Protein AF-A0A954HZG0-F1 (afdb_monomer_lite)

Radius of gyration: 24.06 Å; chains: 1; bounding box: 52×48×50 Å

Structure (mmCIF, N/CA/C/O backbone):
data_AF-A0A954HZG0-F1
#
_entry.id   AF-A0A954HZG0-F1
#
loop_
_atom_site.group_PDB
_atom_site.id
_atom_site.type_symbol
_atom_site.label_atom_id
_atom_site.label_alt_id
_atom_site.label_comp_id
_atom_site.label_asym_id
_atom_site.label_entity_id
_atom_site.label_seq_id
_atom_site.pdbx_PDB_ins_code
_atom_site.Cartn_x
_atom_site.Cartn_y
_atom_site.Cartn_z
_atom_site.occupancy
_atom_site.B_iso_or_equiv
_atom_site.auth_seq_id
_atom_site.auth_comp_id
_atom_site.auth_asym_id
_atom_site.auth_atom_id
_atom_site.pdbx_PDB_model_num
ATOM 1 N N . MET A 1 1 ? -15.568 9.222 9.300 1.00 88.38 1 MET A N 1
ATOM 2 C CA . MET A 1 1 ? -16.240 7.918 9.462 1.00 88.38 1 MET A CA 1
ATOM 3 C C . MET A 1 1 ? -16.061 7.178 8.151 1.00 88.38 1 MET A C 1
ATOM 5 O O . MET A 1 1 ? -16.283 7.796 7.119 1.00 88.38 1 MET A O 1
ATOM 9 N N . PHE A 1 2 ? -15.609 5.929 8.174 1.00 92.94 2 PHE A N 1
ATOM 10 C CA . PHE A 1 2 ? -15.405 5.120 6.965 1.00 92.94 2 PHE A CA 1
ATOM 11 C C . PHE A 1 2 ? -15.769 3.662 7.252 1.00 92.94 2 PHE A C 1
ATOM 13 O O . PHE A 1 2 ? -15.883 3.276 8.415 1.00 92.94 2 PHE A O 1
ATOM 20 N N . ARG A 1 3 ? -15.989 2.855 6.212 1.00 94.44 3 ARG A N 1
ATOM 21 C CA . ARG A 1 3 ? -16.181 1.406 6.361 1.00 94.44 3 ARG A CA 1
ATOM 22 C C . ARG A 1 3 ? -14.846 0.713 6.145 1.00 94.44 3 ARG A C 1
ATOM 24 O O . ARG A 1 3 ? -14.173 0.992 5.164 1.00 94.44 3 ARG A O 1
ATOM 31 N N . CYS A 1 4 ? -14.462 -0.155 7.072 1.00 94.56 4 CYS A N 1
ATOM 32 C CA . CYS A 1 4 ? -13.283 -0.994 6.898 1.00 94.56 4 CYS A CA 1
ATOM 33 C C . CYS A 1 4 ? -13.574 -2.050 5.827 1.00 94.56 4 CYS A C 1
ATOM 35 O O . CYS A 1 4 ? -14.463 -2.872 6.033 1.00 94.56 4 CYS A O 1
ATOM 37 N N . ASP A 1 5 ? -12.802 -2.088 4.745 1.00 93.88 5 ASP A N 1
ATOM 38 C CA . ASP A 1 5 ? -13.005 -3.042 3.644 1.00 93.88 5 ASP A CA 1
ATOM 39 C C . ASP A 1 5 ? -12.703 -4.501 4.039 1.00 93.88 5 ASP A C 1
ATOM 41 O O . ASP A 1 5 ? -13.154 -5.434 3.380 1.00 93.88 5 ASP A O 1
ATOM 45 N N . ARG A 1 6 ? -11.948 -4.721 5.129 1.00 93.12 6 ARG A N 1
ATOM 46 C CA . ARG A 1 6 ? -11.579 -6.068 5.605 1.00 93.12 6 ARG A CA 1
ATOM 47 C C . ARG A 1 6 ? -12.622 -6.680 6.541 1.00 93.12 6 ARG A C 1
ATOM 49 O O . ARG A 1 6 ? -12.951 -7.851 6.406 1.00 93.12 6 ARG A O 1
ATOM 56 N N . CYS A 1 7 ? -13.135 -5.910 7.503 1.00 93.44 7 CYS A N 1
ATOM 57 C CA . CYS A 1 7 ? -14.090 -6.407 8.507 1.00 93.44 7 CYS A CA 1
ATOM 58 C C . CYS A 1 7 ? -15.500 -5.811 8.389 1.00 93.44 7 CYS A C 1
ATOM 60 O O . CYS A 1 7 ? -16.349 -6.099 9.227 1.00 93.44 7 CYS A O 1
ATOM 62 N N . ASN A 1 8 ? -15.753 -4.967 7.383 1.00 94.38 8 ASN A N 1
ATOM 63 C CA . ASN A 1 8 ? -17.037 -4.317 7.085 1.00 94.38 8 ASN A CA 1
ATOM 64 C C . ASN A 1 8 ? -17.651 -3.481 8.224 1.00 94.38 8 ASN A C 1
ATOM 66 O O . ASN A 1 8 ? -18.801 -3.048 8.138 1.00 94.38 8 ASN A O 1
ATOM 70 N N . SER A 1 9 ? -16.891 -3.203 9.285 1.00 93.56 9 SER A N 1
ATOM 71 C CA . SER A 1 9 ? -17.348 -2.366 10.395 1.00 93.56 9 SER A CA 1
ATOM 72 C C . SER A 1 9 ? -17.264 -0.879 10.048 1.00 93.56 9 SER A C 1
ATOM 74 O O . SER A 1 9 ? -16.370 -0.434 9.320 1.00 93.56 9 SER A O 1
ATOM 76 N N . VAL A 1 10 ? -18.206 -0.096 10.580 1.00 94.69 10 VAL A N 1
ATOM 77 C CA . VAL A 1 10 ? -18.200 1.364 10.448 1.00 94.69 10 VAL A CA 1
ATOM 78 C C . VAL A 1 10 ? -17.289 1.950 11.522 1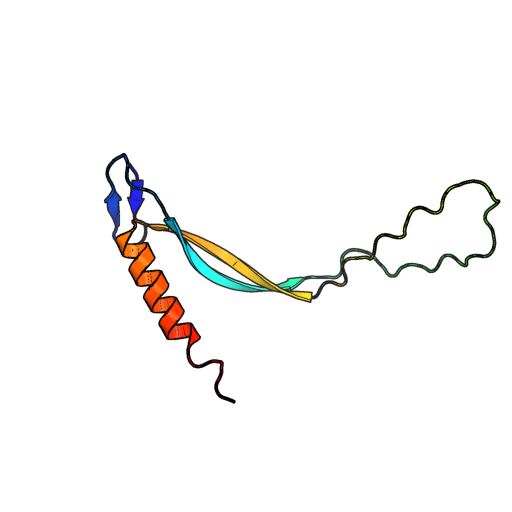.00 94.69 10 VAL A C 1
ATOM 80 O O . VAL A 1 10 ? -17.548 1.822 12.717 1.00 94.69 10 VAL A O 1
ATOM 83 N N . VAL A 1 11 ? -16.216 2.605 11.093 1.00 93.94 11 VAL A N 1
ATOM 84 C CA . VAL A 1 11 ? -15.219 3.222 11.964 1.00 93.94 11 VAL A CA 1
ATOM 85 C C . VAL A 1 11 ? -15.645 4.660 12.293 1.00 93.94 11 VAL A C 1
ATOM 87 O O . VAL A 1 11 ? -15.922 5.433 11.365 1.00 93.94 11 VAL A O 1
ATOM 90 N N . PRO A 1 12 ? -15.696 5.054 13.583 1.00 94.00 12 PRO A N 1
ATOM 91 C CA . PRO A 1 12 ? -16.139 6.384 13.994 1.00 94.00 12 PRO A CA 1
ATOM 92 C C . PRO A 1 12 ? -15.184 7.495 13.526 1.00 94.00 12 PRO A C 1
ATOM 94 O O . PRO A 1 12 ? -14.072 7.252 13.056 1.00 94.00 12 PRO A O 1
ATOM 97 N N . ALA A 1 13 ? -15.633 8.748 13.624 1.00 91.12 13 ALA A N 1
ATOM 98 C CA . ALA A 1 13 ? -14.777 9.902 13.356 1.00 91.12 13 ALA A CA 1
ATOM 99 C C . ALA A 1 13 ? -13.610 9.978 14.362 1.00 91.12 13 ALA A C 1
ATOM 101 O O . ALA A 1 13 ? -13.744 9.557 15.507 1.00 91.12 13 ALA A O 1
ATOM 102 N N . GLY A 1 14 ? -12.461 10.502 13.925 1.00 91.00 14 GLY A N 1
ATOM 103 C CA . GLY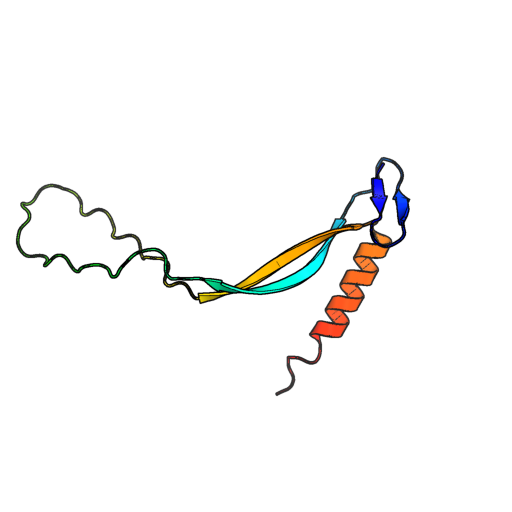 A 1 14 ? -11.257 10.638 14.760 1.00 91.00 14 GLY A CA 1
ATOM 104 C C . GLY A 1 14 ? -10.322 9.423 14.764 1.00 91.00 14 GLY A C 1
ATOM 105 O O . GLY A 1 14 ? -9.194 9.528 15.237 1.00 91.00 14 GLY A O 1
ATOM 106 N N . VAL A 1 15 ? -10.733 8.291 14.187 1.00 90.25 15 VAL A N 1
ATOM 107 C CA . VAL A 1 15 ? -9.859 7.125 13.996 1.00 90.25 15 VAL A CA 1
ATOM 108 C C . VAL A 1 15 ? -9.156 7.217 12.643 1.00 90.25 15 VAL A C 1
ATOM 110 O O . VAL A 1 15 ? -9.785 7.522 11.629 1.00 90.25 15 VAL A O 1
ATOM 113 N N . ARG A 1 16 ? -7.847 6.940 12.625 1.00 91.19 16 ARG A N 1
ATOM 114 C CA . ARG A 1 16 ? -7.034 6.954 11.403 1.00 91.19 16 ARG A CA 1
ATOM 115 C C . ARG A 1 16 ? -7.341 5.743 10.521 1.00 91.19 16 ARG A C 1
ATOM 117 O O . ARG A 1 16 ? -7.402 4.613 11.001 1.00 91.19 16 ARG A O 1
ATOM 124 N N . GLU A 1 17 ? -7.480 5.999 9.230 1.00 92.62 17 GLU A N 1
ATOM 125 C CA . GLU A 1 17 ? -7.518 4.983 8.181 1.00 92.62 17 GLU A CA 1
ATOM 126 C C . GLU A 1 17 ? -6.088 4.559 7.825 1.00 92.62 17 GLU A C 1
ATOM 128 O O . GLU A 1 17 ? -5.184 5.395 7.767 1.00 92.62 17 GLU A O 1
ATOM 133 N N . THR A 1 18 ? -5.868 3.264 7.600 1.00 93.81 18 THR A N 1
ATOM 134 C CA . THR A 1 18 ? -4.603 2.744 7.061 1.00 93.81 18 THR A CA 1
ATOM 135 C C . THR A 1 18 ? -4.885 2.006 5.763 1.00 93.81 18 THR A C 1
ATOM 137 O O . THR A 1 18 ? -5.791 1.178 5.721 1.00 93.81 18 THR A O 1
ATOM 140 N N . LYS A 1 19 ? -4.099 2.281 4.720 1.00 94.19 19 LYS A N 1
ATOM 141 C CA . LYS A 1 19 ? -4.155 1.524 3.468 1.00 94.19 19 LYS A CA 1
ATOM 142 C C . LYS A 1 19 ? -3.226 0.326 3.560 1.00 94.19 19 LYS A C 1
ATOM 144 O O . LYS A 1 19 ? -2.062 0.483 3.928 1.00 94.19 19 LYS A O 1
ATOM 149 N N . ILE A 1 20 ? -3.753 -0.854 3.261 1.00 94.56 20 ILE A N 1
ATOM 150 C CA . ILE A 1 20 ? -2.959 -2.080 3.161 1.00 94.56 20 ILE A CA 1
ATOM 151 C C . ILE A 1 20 ? -2.948 -2.570 1.720 1.00 94.56 20 ILE A C 1
ATOM 153 O O . ILE A 1 20 ? -3.949 -2.457 1.011 1.00 94.56 20 ILE A O 1
ATOM 157 N N . VAL A 1 21 ? -1.804 -3.106 1.308 1.00 94.06 21 VAL A N 1
ATOM 158 C CA . VAL A 1 21 ? -1.605 -3.701 -0.012 1.00 94.06 21 VAL A CA 1
ATOM 159 C C . VAL A 1 21 ? -2.093 -5.143 0.030 1.00 94.06 21 VAL A C 1
ATOM 161 O O . VAL A 1 21 ? -1.602 -5.920 0.841 1.00 94.06 21 VAL A O 1
ATOM 164 N N . VAL A 1 22 ? -3.051 -5.483 -0.829 1.00 91.06 22 VAL A N 1
ATOM 165 C CA . VAL A 1 22 ? -3.640 -6.834 -0.904 1.00 91.06 22 VAL A CA 1
ATOM 166 C C . VAL A 1 22 ? -3.071 -7.618 -2.076 1.00 91.06 22 VAL A C 1
ATOM 168 O O . VAL A 1 22 ? -2.915 -8.830 -1.994 1.00 91.06 22 VAL A O 1
ATOM 171 N N . GLU A 1 23 ? -2.770 -6.926 -3.172 1.00 90.31 23 GLU A N 1
ATOM 172 C CA . GLU A 1 23 ? -2.324 -7.558 -4.405 1.00 90.31 23 GLU A CA 1
ATOM 173 C C . GLU A 1 23 ? -1.149 -6.782 -4.990 1.00 90.31 23 GLU A C 1
ATOM 175 O O . GLU A 1 23 ? -1.238 -5.575 -5.250 1.00 90.31 23 GLU A O 1
ATOM 180 N N . THR A 1 24 ? -0.048 -7.494 -5.202 1.00 92.81 24 THR A N 1
ATOM 181 C CA . THR A 1 24 ? 1.131 -7.027 -5.924 1.00 92.81 24 THR A CA 1
ATOM 182 C C . THR A 1 24 ? 1.317 -7.896 -7.160 1.00 92.81 24 THR A C 1
ATOM 184 O O . THR A 1 24 ? 1.062 -9.098 -7.135 1.00 92.81 24 THR A O 1
ATOM 187 N N . ARG A 1 25 ? 1.754 -7.286 -8.262 1.00 92.56 25 ARG A N 1
ATOM 188 C CA . ARG A 1 25 ? 2.122 -8.009 -9.483 1.00 92.56 25 ARG A CA 1
ATOM 189 C C . ARG A 1 25 ? 3.553 -7.699 -9.863 1.00 92.56 25 ARG A C 1
ATOM 191 O O . ARG A 1 25 ? 3.998 -6.560 -9.724 1.00 92.56 25 ARG A O 1
ATOM 198 N N . GLU A 1 26 ? 4.240 -8.683 -10.413 1.00 91.69 26 GLU A N 1
ATOM 199 C CA . GLU A 1 26 ? 5.517 -8.452 -11.074 1.00 91.69 26 GLU A CA 1
ATOM 200 C C . GLU A 1 26 ? 5.292 -7.772 -12.423 1.00 91.69 26 GLU A C 1
ATOM 202 O O . GLU A 1 26 ? 4.336 -8.061 -13.149 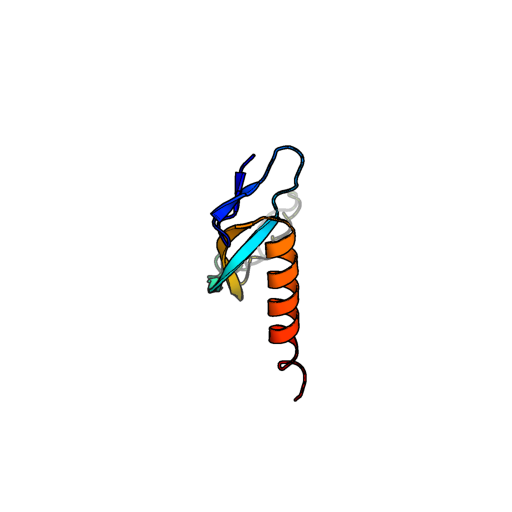1.00 91.69 26 GLU A O 1
ATOM 207 N N . LYS A 1 27 ? 6.175 -6.836 -12.761 1.00 90.38 27 LYS A N 1
ATOM 208 C CA . LYS A 1 27 ? 6.155 -6.151 -14.041 1.00 90.38 27 LYS A CA 1
ATOM 209 C C . LYS A 1 27 ? 7.561 -5.923 -14.549 1.00 90.38 27 LYS A C 1
ATOM 211 O O . LYS A 1 27 ? 8.443 -5.438 -13.841 1.00 90.38 27 LYS A O 1
ATOM 216 N N . VAL A 1 28 ? 7.724 -6.222 -15.829 1.00 89.69 28 VAL A N 1
ATOM 217 C CA . VAL A 1 28 ? 8.910 -5.858 -16.591 1.00 89.69 28 VAL A CA 1
ATOM 218 C C . VAL A 1 28 ? 8.672 -4.478 -17.195 1.00 89.69 28 VAL A C 1
ATOM 220 O O . VAL A 1 28 ? 7.726 -4.266 -17.954 1.00 89.69 28 VAL A O 1
ATOM 223 N N . TYR A 1 29 ? 9.510 -3.522 -16.818 1.00 86.06 29 TYR A N 1
ATOM 224 C CA . TYR A 1 29 ? 9.516 -2.174 -17.361 1.00 86.06 29 TYR A CA 1
ATOM 225 C C . TYR A 1 29 ? 10.421 -2.117 -18.585 1.00 86.06 29 TYR A C 1
ATOM 227 O O . TYR A 1 29 ? 11.616 -2.406 -18.505 1.00 86.06 29 TYR A O 1
ATOM 235 N N . GLU A 1 30 ? 9.846 -1.706 -19.711 1.00 80.69 30 GLU A N 1
ATOM 236 C CA . GLU A 1 30 ? 10.594 -1.445 -20.937 1.00 80.69 30 GLU A CA 1
ATOM 237 C C . GLU A 1 30 ? 11.544 -0.256 -20.758 1.00 80.69 30 GLU A C 1
ATOM 239 O O . GLU A 1 30 ? 11.248 0.708 -20.043 1.00 80.69 30 GLU A O 1
ATOM 244 N N . SER A 1 31 ? 12.684 -0.304 -21.446 1.00 79.06 31 SER A N 1
ATOM 245 C CA . SER A 1 31 ? 13.647 0.792 -21.447 1.00 79.06 31 SER A CA 1
ATOM 246 C C . SER A 1 31 ? 13.049 2.031 -22.121 1.00 79.06 31 SER A C 1
ATOM 248 O O . SER A 1 31 ? 12.617 2.011 -23.277 1.00 79.06 31 SER A O 1
ATOM 250 N N . ARG A 1 32 ? 13.007 3.152 -21.391 1.00 68.94 32 ARG A N 1
ATOM 251 C CA . ARG A 1 32 ? 12.471 4.418 -21.909 1.00 68.94 32 ARG A CA 1
ATOM 252 C C . ARG A 1 32 ? 13.599 5.248 -22.506 1.00 68.94 32 ARG A C 1
ATOM 254 O O . ARG A 1 32 ? 14.256 6.026 -21.820 1.00 68.94 32 ARG A O 1
ATOM 261 N N . GLY A 1 33 ? 13.760 5.124 -23.819 1.00 60.72 33 GLY A N 1
ATOM 262 C CA . GLY A 1 33 ? 14.639 5.981 -24.609 1.00 60.72 33 GLY A CA 1
ATOM 263 C C . GLY A 1 33 ? 15.752 5.189 -25.269 1.00 60.72 33 GLY A C 1
ATOM 264 O O . GLY A 1 33 ? 16.551 4.530 -24.608 1.00 60.72 33 GLY A O 1
ATOM 265 N N . GLY A 1 34 ? 15.763 5.261 -26.601 1.00 51.66 34 GLY A N 1
ATOM 266 C CA . GLY A 1 34 ? 16.732 4.583 -27.445 1.00 51.66 34 GLY A CA 1
ATOM 267 C C . GLY A 1 34 ? 18.157 4.898 -27.022 1.00 51.66 34 GLY A C 1
ATOM 268 O O . GLY A 1 34 ? 18.428 5.984 -26.503 1.00 51.66 34 GLY A O 1
ATOM 269 N N . SER A 1 35 ? 19.034 3.919 -27.272 1.00 50.62 35 SER A N 1
ATOM 270 C CA . SER A 1 35 ? 20.491 4.022 -27.210 1.00 50.62 35 SER A CA 1
ATOM 271 C C . SER A 1 35 ? 20.914 5.475 -27.333 1.00 50.62 35 SER A C 1
ATOM 273 O O . SER A 1 35 ? 20.499 6.128 -28.299 1.00 50.62 35 SER A O 1
ATOM 275 N N . SER A 1 36 ? 21.734 5.970 -26.401 1.00 48.78 36 SER A N 1
ATOM 276 C CA . SER A 1 36 ? 22.545 7.147 -26.682 1.00 48.78 36 SER A CA 1
ATOM 277 C C . SER A 1 36 ? 23.168 6.877 -28.045 1.00 48.78 36 SER A C 1
ATOM 279 O O . SER A 1 36 ? 24.083 6.067 -28.158 1.00 48.78 36 SER A O 1
ATOM 281 N N . ARG A 1 37 ? 22.600 7.437 -29.123 1.00 50.31 37 ARG A N 1
ATOM 282 C CA . ARG A 1 37 ? 23.339 7.572 -30.359 1.00 50.31 37 ARG A CA 1
ATOM 283 C C . ARG A 1 37 ? 24.447 8.462 -29.865 1.00 50.31 37 ARG A C 1
ATOM 285 O O . ARG A 1 37 ? 24.206 9.641 -29.592 1.00 50.31 37 ARG A O 1
ATOM 292 N N . GLU A 1 38 ? 25.603 7.860 -29.621 1.00 47.03 38 GLU A N 1
ATOM 293 C CA . GLU A 1 38 ? 26.875 8.540 -29.612 1.00 47.03 38 GLU A CA 1
ATOM 294 C C . GLU A 1 38 ? 26.902 9.296 -30.932 1.00 47.03 38 GLU A C 1
ATOM 296 O O . GLU A 1 38 ? 27.360 8.804 -31.956 1.00 47.03 38 GLU A O 1
ATOM 301 N N . PHE A 1 39 ? 26.276 10.474 -30.955 1.00 45.12 39 PHE A N 1
ATOM 302 C CA . PHE A 1 39 ? 26.447 11.407 -32.035 1.00 45.12 39 PHE A CA 1
ATOM 303 C C . PHE A 1 39 ? 27.949 11.639 -32.019 1.00 45.12 39 PHE A C 1
ATOM 305 O O . PHE A 1 39 ? 28.460 12.087 -30.981 1.00 45.12 39 PHE A O 1
ATOM 312 N N . PRO A 1 40 ? 28.662 11.249 -33.090 1.00 45.00 40 PRO A N 1
ATOM 313 C CA . PRO A 1 40 ? 30.108 11.281 -33.097 1.00 45.00 40 PRO A CA 1
ATOM 314 C C . PRO A 1 40 ? 30.524 12.682 -32.666 1.00 45.00 40 PRO A C 1
ATOM 316 O O . PRO A 1 40 ? 30.037 13.682 -33.204 1.00 45.00 40 PRO A O 1
ATOM 319 N N . ARG A 1 41 ? 31.360 12.752 -31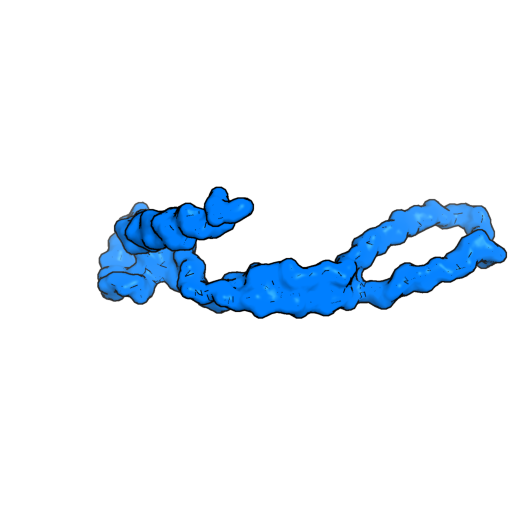.624 1.00 51.41 41 ARG A N 1
ATOM 320 C CA . ARG A 1 41 ? 31.838 13.989 -30.987 1.00 51.41 41 ARG A CA 1
ATOM 321 C C . ARG A 1 41 ? 32.758 14.797 -31.914 1.00 51.41 41 ARG A C 1
ATOM 323 O O . ARG A 1 41 ? 33.779 15.306 -31.472 1.00 51.41 41 ARG A O 1
ATOM 330 N N . SER A 1 42 ? 32.463 14.889 -33.205 1.00 52.53 42 SER A N 1
ATOM 331 C CA . SER A 1 42 ? 33.439 15.317 -34.201 1.00 52.53 42 SER A CA 1
ATOM 332 C C . SER A 1 42 ? 32.968 16.434 -35.117 1.00 52.53 42 SER A C 1
ATOM 334 O O . SER A 1 42 ? 33.573 16.587 -36.173 1.00 52.53 42 SER A O 1
ATOM 336 N N . ARG A 1 43 ? 31.928 17.222 -34.770 1.00 54.44 43 ARG A N 1
ATOM 337 C CA . ARG A 1 43 ? 31.560 18.395 -35.599 1.00 54.44 43 ARG A CA 1
ATOM 338 C C . ARG A 1 43 ? 30.541 19.392 -35.008 1.00 54.44 43 ARG A C 1
ATOM 340 O O . ARG A 1 43 ? 29.577 19.747 -35.681 1.00 54.44 43 ARG A O 1
ATOM 347 N N . ARG A 1 44 ? 30.707 19.896 -33.774 1.00 50.69 44 ARG A N 1
ATOM 348 C CA . ARG A 1 44 ? 29.943 21.095 -33.345 1.00 50.69 44 ARG A CA 1
ATOM 349 C C . ARG A 1 44 ? 30.827 22.185 -32.723 1.00 50.69 44 ARG A C 1
ATOM 351 O O . ARG A 1 44 ? 31.646 21.860 -31.868 1.00 50.69 44 ARG A O 1
ATOM 358 N N . PRO A 1 45 ? 30.670 23.452 -33.159 1.00 50.22 45 PRO A N 1
ATOM 359 C CA . PRO A 1 45 ? 31.545 24.559 -32.789 1.00 50.22 45 PRO A CA 1
ATOM 360 C C . PRO A 1 45 ? 31.420 24.920 -31.304 1.00 50.22 45 PRO A C 1
ATOM 362 O O . PRO A 1 45 ? 30.330 24.887 -30.725 1.00 50.22 45 PRO A O 1
ATOM 365 N N . MET A 1 46 ? 32.574 25.256 -30.717 1.00 53.41 46 MET A N 1
ATOM 366 C CA . MET A 1 46 ? 32.758 25.839 -29.385 1.00 53.41 46 MET A CA 1
ATOM 367 C C . MET A 1 46 ? 31.661 26.862 -29.060 1.00 53.41 46 MET A C 1
ATOM 369 O O . MET A 1 46 ? 31.484 27.828 -29.796 1.00 53.41 46 MET A O 1
ATOM 373 N N . GLY A 1 47 ? 30.958 26.690 -27.936 1.00 52.88 47 GLY A N 1
ATOM 374 C CA . GLY A 1 47 ? 30.187 27.793 -27.345 1.00 52.88 47 GLY A CA 1
ATOM 375 C C . GLY A 1 47 ? 28.901 27.427 -26.610 1.00 52.88 47 GLY A C 1
ATOM 376 O O . GLY A 1 47 ? 28.390 28.244 -25.851 1.00 52.88 47 GLY A O 1
ATOM 377 N N . ARG A 1 48 ? 28.362 26.210 -26.758 1.00 56.12 48 ARG A N 1
ATOM 378 C CA . ARG A 1 48 ? 27.190 25.777 -25.973 1.00 56.12 48 ARG A CA 1
ATOM 379 C C . ARG A 1 48 ? 27.605 24.742 -24.938 1.00 56.12 48 ARG A C 1
ATOM 381 O O . ARG A 1 48 ? 28.078 23.671 -25.305 1.00 56.12 48 ARG A O 1
ATOM 388 N N . ARG A 1 49 ? 27.414 25.069 -23.651 1.00 56.56 49 ARG A N 1
ATOM 389 C CA . ARG A 1 49 ? 27.585 24.138 -22.522 1.00 56.56 49 ARG A CA 1
ATOM 390 C C . ARG A 1 49 ? 26.909 22.817 -22.884 1.00 56.56 49 ARG A C 1
ATOM 392 O O . ARG A 1 49 ? 25.707 22.804 -23.156 1.00 56.56 49 ARG A O 1
ATOM 399 N N . ALA A 1 50 ? 27.689 21.738 -22.943 1.00 57.34 50 ALA A N 1
ATOM 400 C CA . ALA A 1 50 ? 27.174 20.407 -23.214 1.00 57.34 50 ALA A CA 1
ATOM 401 C C . ALA A 1 50 ? 26.068 20.121 -22.194 1.00 57.34 50 ALA A C 1
ATOM 403 O O . ALA A 1 50 ? 26.326 20.068 -20.990 1.00 57.34 50 ALA A O 1
ATOM 404 N N . ARG A 1 51 ? 24.817 20.015 -22.659 1.00 59.28 51 ARG A N 1
ATOM 405 C CA . ARG A 1 51 ? 23.723 19.546 -21.807 1.00 59.28 51 ARG A CA 1
ATOM 406 C C . ARG A 1 51 ? 24.160 18.177 -21.300 1.00 59.28 51 ARG A C 1
ATOM 408 O O . ARG A 1 51 ? 24.481 17.320 -22.123 1.00 59.28 51 ARG A O 1
ATOM 415 N N . ARG A 1 52 ? 24.249 18.008 -19.973 1.00 59.59 52 ARG A N 1
ATOM 416 C CA . ARG A 1 52 ? 24.542 16.710 -19.351 1.00 59.59 52 ARG A CA 1
ATOM 417 C C . ARG A 1 52 ? 23.620 15.693 -20.016 1.00 59.59 52 ARG A C 1
ATOM 419 O O . ARG A 1 52 ? 22.404 15.876 -19.969 1.00 59.59 52 ARG A O 1
ATOM 426 N N . GLN A 1 53 ? 24.194 14.707 -20.706 1.00 60.25 53 GLN A N 1
ATOM 427 C CA . GLN A 1 53 ? 23.406 13.598 -21.227 1.00 60.25 53 GLN A CA 1
ATOM 428 C C . GLN A 1 53 ? 22.709 12.980 -20.018 1.00 60.25 53 GLN A C 1
ATOM 430 O O . GLN A 1 53 ? 23.380 12.546 -19.082 1.00 60.25 53 GLN A O 1
ATOM 435 N N . GLN A 1 54 ? 21.380 13.048 -19.986 1.00 62.19 54 GLN A N 1
ATOM 436 C CA . GLN A 1 54 ? 20.628 12.359 -18.951 1.00 62.19 54 GLN A CA 1
ATOM 437 C C . GLN A 1 54 ? 20.845 10.866 -19.172 1.00 62.19 54 GLN A C 1
ATOM 439 O O . GLN A 1 54 ? 20.675 10.371 -20.286 1.00 62.19 54 GLN A O 1
ATOM 444 N N . SER A 1 55 ? 21.298 10.171 -18.131 1.00 63.78 55 SER A N 1
ATOM 445 C CA . SER A 1 55 ? 21.339 8.716 -18.129 1.00 63.78 55 SER A CA 1
ATOM 446 C C . SER A 1 55 ? 19.919 8.214 -18.366 1.00 63.78 55 SER A C 1
ATOM 448 O O . SER A 1 55 ? 19.025 8.522 -17.579 1.00 63.78 55 SER A O 1
ATOM 450 N N . PHE A 1 56 ? 19.713 7.506 -19.473 1.00 66.81 56 PHE A N 1
ATOM 451 C CA . PHE A 1 56 ? 18.417 6.924 -19.802 1.00 66.81 56 PHE A CA 1
ATOM 452 C C . PHE A 1 56 ? 18.021 5.860 -18.776 1.00 66.81 56 PHE A C 1
ATOM 454 O O . PHE A 1 56 ? 18.883 5.184 -18.205 1.00 66.81 56 PHE A O 1
ATOM 461 N N . ASP A 1 57 ? 16.713 5.714 -18.576 1.00 72.94 57 ASP A N 1
ATOM 462 C CA . ASP A 1 57 ? 16.138 4.635 -17.782 1.00 72.94 57 ASP A CA 1
ATOM 463 C C . ASP A 1 57 ? 16.314 3.318 -18.550 1.00 72.94 57 ASP A C 1
ATOM 465 O O . ASP A 1 57 ? 15.753 3.125 -19.634 1.00 72.94 57 ASP A O 1
ATOM 469 N N . LYS A 1 58 ? 17.151 2.429 -18.006 1.00 71.25 58 LYS A N 1
ATOM 470 C CA . LYS A 1 58 ? 17.496 1.148 -18.632 1.00 71.25 58 LYS A CA 1
ATOM 471 C C . LYS A 1 58 ? 16.350 0.132 -18.574 1.00 71.25 58 LYS A C 1
ATOM 473 O O . LYS A 1 58 ? 16.497 -0.942 -19.152 1.00 71.25 58 LYS A O 1
ATOM 478 N N . GLY A 1 59 ? 15.228 0.462 -17.933 1.00 80.31 59 GLY A N 1
ATOM 479 C CA . GLY A 1 59 ? 14.192 -0.510 -17.617 1.00 80.31 59 GLY A CA 1
ATOM 480 C C . GLY A 1 59 ? 14.673 -1.519 -16.571 1.00 80.31 59 GLY A C 1
ATOM 481 O O . GLY A 1 59 ? 15.779 -1.416 -16.033 1.00 80.31 59 GLY A O 1
ATOM 482 N N . GLY A 1 60 ? 13.828 -2.500 -16.266 1.00 85.38 60 GLY A N 1
ATOM 483 C CA . GLY A 1 60 ? 14.121 -3.516 -15.256 1.00 85.38 60 GLY A CA 1
ATOM 484 C C . GLY A 1 60 ? 12.892 -4.315 -14.839 1.00 85.38 60 GLY A C 1
ATOM 485 O O . GLY A 1 60 ? 11.796 -4.094 -15.348 1.00 85.38 60 GLY A O 1
ATOM 486 N N . VAL A 1 61 ? 13.075 -5.244 -13.903 1.00 86.75 61 VAL A N 1
ATOM 487 C CA . VAL A 1 61 ? 11.974 -5.986 -13.273 1.00 86.75 61 VAL A CA 1
ATOM 488 C C . VAL A 1 61 ? 11.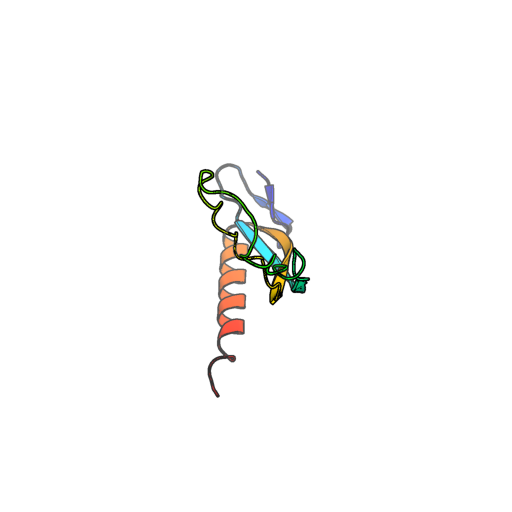670 -5.341 -11.927 1.00 86.75 61 VAL A C 1
ATOM 490 O O . VAL A 1 61 ? 12.586 -5.022 -11.170 1.00 86.75 61 VAL A O 1
ATOM 493 N N . GLY A 1 62 ? 10.392 -5.128 -11.635 1.00 88.00 62 GLY A N 1
ATOM 494 C CA . GLY A 1 62 ? 9.940 -4.642 -10.338 1.00 88.00 62 GLY A CA 1
ATOM 495 C C . GLY A 1 62 ? 8.536 -5.135 -10.011 1.00 88.00 62 GLY A C 1
ATOM 496 O O . GLY A 1 62 ? 7.920 -5.865 -10.784 1.00 88.00 62 GLY A O 1
ATOM 497 N N . SER A 1 63 ? 8.024 -4.722 -8.858 1.00 88.81 63 SER A N 1
ATOM 498 C CA . SER A 1 63 ? 6.673 -5.048 -8.404 1.00 88.81 63 SER A CA 1
ATOM 499 C C . SER A 1 63 ? 5.785 -3.807 -8.416 1.00 88.81 63 SER A C 1
ATOM 501 O O . SER A 1 63 ? 6.167 -2.767 -7.877 1.00 88.81 63 SER A O 1
ATOM 503 N N . GLU A 1 64 ? 4.581 -3.922 -8.970 1.00 90.62 64 GLU A N 1
ATOM 504 C CA . GLU A 1 64 ? 3.537 -2.903 -8.873 1.00 90.62 64 GLU A CA 1
ATOM 505 C C . GLU A 1 64 ? 2.484 -3.311 -7.847 1.00 90.62 64 GLU A C 1
ATOM 507 O O . GLU A 1 64 ? 2.028 -4.454 -7.819 1.00 90.62 64 GLU A O 1
ATOM 512 N N . ILE A 1 65 ? 2.054 -2.342 -7.044 1.00 92.75 65 ILE A N 1
ATOM 513 C CA . ILE A 1 65 ? 0.886 -2.483 -6.181 1.00 92.75 65 ILE A CA 1
ATOM 514 C C . ILE A 1 65 ? -0.362 -2.385 -7.064 1.00 92.75 65 ILE A C 1
ATOM 516 O O . ILE A 1 65 ? -0.609 -1.349 -7.681 1.00 92.75 65 ILE A O 1
ATOM 520 N N . VAL A 1 66 ? -1.126 -3.473 -7.152 1.00 92.56 66 VAL A N 1
ATOM 521 C CA . VAL A 1 66 ? -2.337 -3.564 -7.984 1.00 92.56 66 VAL A CA 1
ATOM 522 C C . VAL A 1 66 ? -3.552 -3.096 -7.207 1.00 92.56 66 VAL A C 1
ATOM 524 O O . VAL A 1 66 ? -4.385 -2.360 -7.737 1.00 92.56 66 VAL A O 1
ATOM 527 N N . ARG A 1 67 ? -3.655 -3.524 -5.946 1.00 93.44 67 ARG A N 1
ATOM 528 C CA . ARG A 1 67 ? -4.827 -3.253 -5.125 1.00 93.44 67 ARG A CA 1
ATOM 529 C C . ARG A 1 67 ? -4.453 -2.917 -3.696 1.00 93.44 67 ARG A C 1
ATOM 531 O O . ARG A 1 67 ? -3.760 -3.673 -3.014 1.00 93.44 67 ARG A O 1
ATOM 538 N N . GLU A 1 68 ? -5.021 -1.812 -3.237 1.00 95.06 68 GLU A N 1
ATOM 539 C CA . GLU A 1 68 ? -4.997 -1.377 -1.848 1.00 95.06 68 GLU A CA 1
ATOM 540 C C . GLU A 1 68 ? -6.426 -1.287 -1.315 1.00 95.06 68 GLU A C 1
ATOM 542 O O . GLU A 1 68 ? -7.354 -0.971 -2.064 1.00 95.06 68 GLU A O 1
ATOM 547 N N . ILE A 1 69 ? -6.601 -1.554 -0.022 1.00 94.50 69 ILE A N 1
ATOM 548 C CA . ILE A 1 69 ? -7.887 -1.400 0.668 1.00 94.50 69 ILE A CA 1
ATOM 549 C C . ILE A 1 69 ? -7.740 -0.555 1.932 1.00 94.50 69 ILE A C 1
ATOM 551 O O . ILE A 1 69 ? -6.678 -0.539 2.564 1.00 94.50 69 ILE A O 1
ATOM 555 N N . ALA A 1 70 ? -8.818 0.132 2.307 1.00 94.38 70 ALA A N 1
ATOM 556 C CA . ALA A 1 70 ? -8.877 0.982 3.485 1.00 94.38 70 ALA A CA 1
ATOM 557 C C . ALA A 1 70 ? -9.310 0.167 4.707 1.00 94.38 70 ALA A C 1
ATOM 559 O O . ALA A 1 70 ? -10.391 -0.429 4.738 1.00 94.38 70 ALA A O 1
ATOM 560 N N . VAL A 1 71 ? -8.485 0.141 5.754 1.00 96.19 71 VAL A N 1
ATOM 561 C CA . VAL A 1 71 ? -8.759 -0.668 6.946 1.00 96.19 71 VAL A CA 1
ATOM 562 C C . VAL A 1 71 ? -8.651 0.108 8.250 1.00 96.19 71 VAL A C 1
ATOM 564 O O . VAL A 1 71 ? -7.990 1.143 8.361 1.00 96.19 71 VAL A O 1
ATOM 567 N N . CYS A 1 72 ? -9.331 -0.419 9.269 1.00 94.94 72 CYS A N 1
ATOM 568 C CA . CYS A 1 72 ? -9.221 0.063 10.638 1.00 94.94 72 CYS A CA 1
ATOM 569 C C . CYS A 1 72 ? -7.865 -0.333 11.264 1.00 94.94 72 CYS A C 1
ATOM 571 O O . CYS A 1 72 ? -7.235 -1.291 10.805 1.00 94.94 72 CYS A O 1
ATOM 573 N N . PRO A 1 73 ? -7.431 0.331 12.353 1.00 93.19 73 PRO A N 1
ATOM 574 C CA . PRO A 1 73 ? -6.128 0.071 12.977 1.00 93.19 73 PRO A CA 1
ATOM 575 C C . PRO A 1 73 ? -5.901 -1.398 13.365 1.00 93.19 73 PRO A C 1
ATOM 577 O O . PRO A 1 73 ? -4.841 -1.950 13.096 1.00 93.19 73 PRO A O 1
ATOM 580 N N . LYS A 1 74 ? -6.933 -2.073 13.890 1.00 93.31 74 LYS A N 1
ATOM 581 C CA . LYS A 1 74 ? -6.869 -3.499 14.267 1.00 93.31 74 LYS A CA 1
ATOM 582 C C . LYS A 1 74 ? -6.582 -4.411 13.067 1.00 93.31 74 LYS A C 1
ATOM 584 O O . LYS A 1 74 ? -5.787 -5.345 13.141 1.00 93.31 74 LYS A O 1
ATOM 589 N N . CYS A 1 75 ? -7.244 -4.141 11.943 1.00 93.44 75 CYS A N 1
ATOM 590 C CA . CYS A 1 75 ? -7.045 -4.881 10.696 1.00 93.44 75 CYS A CA 1
ATOM 591 C C . CYS A 1 75 ? -5.688 -4.567 10.047 1.00 93.44 75 CYS A C 1
ATOM 593 O O . CYS A 1 75 ? -5.137 -5.407 9.342 1.00 93.44 75 CYS A O 1
ATOM 595 N N . ALA A 1 76 ? -5.137 -3.376 10.291 1.00 93.81 76 ALA A N 1
ATOM 596 C CA . ALA A 1 76 ? -3.798 -3.024 9.838 1.00 93.81 76 ALA A CA 1
ATOM 597 C C . ALA A 1 76 ? -2.708 -3.762 10.633 1.00 93.81 76 ALA A C 1
ATOM 599 O O . ALA A 1 76 ? -1.754 -4.254 10.042 1.00 93.81 76 ALA A O 1
ATOM 600 N N . GLU A 1 77 ? -2.844 -3.861 11.957 1.00 93.81 77 GLU A N 1
ATOM 601 C CA . GLU A 1 77 ? -1.885 -4.568 12.819 1.00 93.81 77 GLU A CA 1
ATOM 602 C C . GLU A 1 77 ? -1.837 -6.067 12.521 1.00 93.81 77 GLU A C 1
ATOM 604 O O . GLU A 1 77 ? -0.756 -6.622 12.343 1.00 93.81 77 GLU A O 1
ATOM 609 N N . THR A 1 78 ? -3.003 -6.699 12.379 1.00 93.38 78 THR A N 1
ATOM 610 C CA . THR A 1 78 ? -3.103 -8.113 11.975 1.00 93.38 78 THR A CA 1
ATOM 611 C C . THR A 1 78 ? -2.447 -8.360 10.621 1.00 93.38 78 THR A C 1
ATOM 613 O O . THR A 1 78 ? -1.619 -9.256 10.513 1.00 93.38 78 THR A O 1
ATOM 616 N N . HIS A 1 79 ? -2.703 -7.507 9.623 1.00 92.12 79 HIS A N 1
ATOM 617 C CA . HIS A 1 79 ? -2.037 -7.612 8.322 1.00 92.12 79 HIS A CA 1
ATOM 618 C C . HIS A 1 79 ? -0.514 -7.464 8.415 1.00 92.12 79 HIS A C 1
ATOM 620 O O . HIS A 1 79 ? 0.227 -8.164 7.735 1.00 92.12 79 HIS A O 1
ATOM 626 N N . ARG A 1 80 ? -0.016 -6.547 9.251 1.00 90.44 80 ARG A N 1
ATOM 627 C CA . ARG A 1 80 ? 1.431 -6.376 9.446 1.00 90.44 80 ARG A CA 1
ATOM 628 C C . ARG A 1 80 ? 2.064 -7.610 10.081 1.00 90.44 80 ARG A C 1
ATOM 630 O O . ARG A 1 80 ? 3.151 -7.986 9.663 1.00 90.44 80 ARG A O 1
ATOM 637 N N . ALA A 1 81 ? 1.388 -8.235 11.044 1.00 91.19 81 ALA A N 1
ATOM 638 C CA . ALA A 1 81 ? 1.846 -9.480 11.650 1.00 91.19 81 ALA A CA 1
ATOM 639 C C . ALA A 1 81 ? 1.840 -10.645 10.644 1.00 91.19 81 ALA A C 1
ATOM 641 O O . ALA A 1 81 ? 2.811 -11.390 10.578 1.00 91.19 81 ALA A O 1
ATOM 642 N N . GLU A 1 82 ? 0.792 -10.761 9.822 1.00 89.12 82 GLU A N 1
ATOM 643 C CA . GLU A 1 82 ? 0.698 -11.759 8.746 1.00 89.12 82 GLU A CA 1
ATOM 644 C C . GLU A 1 82 ? 1.841 -11.599 7.732 1.00 89.12 82 GLU A C 1
ATOM 646 O O . GLU A 1 82 ? 2.549 -12.559 7.442 1.00 89.12 82 GLU A O 1
ATOM 651 N N . VAL A 1 83 ? 2.077 -10.377 7.241 1.00 87.50 83 VAL A N 1
ATOM 652 C CA . VAL A 1 83 ? 3.161 -10.094 6.285 1.00 87.50 83 VAL A CA 1
ATOM 653 C C . VAL A 1 83 ? 4.536 -10.340 6.905 1.00 87.50 83 VAL A C 1
ATOM 655 O O . VAL A 1 83 ? 5.400 -10.900 6.238 1.00 87.50 83 VAL A O 1
ATOM 658 N N . ALA A 1 84 ? 4.747 -9.954 8.167 1.00 86.19 84 ALA A N 1
ATOM 659 C CA . ALA A 1 84 ? 6.002 -10.225 8.865 1.00 86.19 84 ALA A CA 1
ATOM 660 C C . ALA A 1 84 ? 6.265 -11.736 8.976 1.00 86.19 84 ALA A C 1
ATOM 662 O O . ALA A 1 84 ? 7.353 -12.185 8.629 1.00 86.19 84 ALA A O 1
ATOM 663 N N . ALA A 1 85 ? 5.250 -12.522 9.350 1.00 84.62 85 ALA A N 1
ATOM 664 C CA . ALA A 1 85 ? 5.362 -13.977 9.429 1.00 84.62 85 ALA A CA 1
ATOM 665 C C . ALA A 1 85 ? 5.633 -14.627 8.059 1.00 84.62 85 ALA A C 1
ATOM 667 O O . ALA A 1 85 ? 6.396 -15.584 7.963 1.00 84.62 85 ALA A O 1
ATOM 668 N N . MET A 1 86 ? 5.035 -14.103 6.985 1.00 69.75 86 MET A N 1
ATOM 669 C CA . MET A 1 86 ? 5.257 -14.602 5.622 1.00 69.75 86 MET A CA 1
ATOM 670 C C . MET A 1 86 ? 6.619 -14.202 5.038 1.00 69.75 86 MET A C 1
ATOM 672 O O . MET A 1 86 ? 7.087 -14.863 4.116 1.00 69.75 86 MET A O 1
ATOM 676 N N . ALA A 1 87 ? 7.253 -13.140 5.544 1.00 67.88 87 ALA A N 1
ATOM 677 C CA . ALA A 1 87 ? 8.567 -12.686 5.089 1.00 67.88 87 ALA A CA 1
ATOM 678 C C . ALA A 1 87 ? 9.735 -13.486 5.702 1.00 67.88 87 ALA A C 1
ATOM 680 O O . ALA A 1 87 ? 10.836 -13.469 5.153 1.00 67.88 87 ALA A O 1
ATOM 681 N N . GLU A 1 88 ? 9.514 -14.210 6.806 1.00 53.09 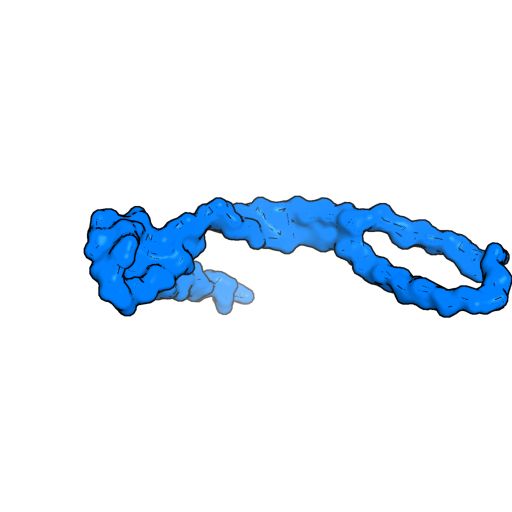88 GLU A N 1
ATOM 682 C CA . GLU A 1 88 ? 10.577 -14.917 7.534 1.00 53.09 88 GLU A CA 1
ATOM 683 C C . GLU A 1 88 ? 11.112 -16.252 6.953 1.00 53.09 88 GLU A C 1
ATOM 685 O O . GLU A 1 88 ? 12.148 -16.682 7.453 1.00 53.09 88 GLU A O 1
ATOM 690 N N . PRO A 1 89 ? 10.591 -16.909 5.889 1.00 54.25 89 PRO A N 1
ATOM 691 C CA . PRO A 1 89 ? 11.273 -18.080 5.327 1.00 54.25 89 PRO A CA 1
ATOM 692 C C . PRO A 1 89 ? 12.192 -17.781 4.123 1.00 54.25 89 PRO A C 1
ATOM 694 O O . PRO A 1 89 ? 12.698 -18.721 3.524 1.00 54.25 89 PRO A O 1
ATOM 697 N N . ALA A 1 90 ? 12.438 -16.520 3.739 1.00 49.12 90 ALA A N 1
ATOM 698 C CA . ALA A 1 90 ? 13.211 -16.201 2.522 1.00 49.12 90 ALA A CA 1
ATOM 699 C C . ALA A 1 90 ? 14.718 -15.921 2.738 1.00 49.12 90 ALA A C 1
ATOM 701 O O . ALA A 1 90 ? 15.417 -15.619 1.774 1.00 49.12 90 ALA A O 1
ATOM 702 N N . ALA A 1 91 ? 15.230 -15.998 3.975 1.00 44.62 91 ALA A N 1
ATOM 703 C CA . ALA A 1 91 ? 16.625 -15.664 4.314 1.00 44.62 91 ALA A CA 1
ATOM 704 C C . ALA A 1 91 ? 17.432 -16.844 4.898 1.00 44.62 91 ALA A C 1
ATOM 706 O O . ALA A 1 91 ? 18.353 -16.632 5.686 1.00 44.62 91 ALA A O 1
ATOM 707 N N . ALA A 1 92 ? 17.086 -18.080 4.530 1.00 44.84 92 ALA A N 1
ATOM 708 C CA . ALA A 1 92 ? 17.845 -19.275 4.889 1.00 44.84 92 ALA A CA 1
ATOM 709 C C . ALA A 1 92 ? 18.191 -20.095 3.637 1.00 44.84 92 ALA A C 1
ATOM 711 O O . ALA A 1 92 ? 17.599 -21.144 3.411 1.00 44.84 92 ALA A O 1
ATOM 712 N N . GLU A 1 93 ? 19.142 -19.607 2.837 1.00 34.69 93 GLU A N 1
ATOM 713 C CA . GLU A 1 93 ? 20.007 -20.450 1.995 1.00 34.69 93 GLU A CA 1
ATOM 714 C C . GLU A 1 93 ? 21.336 -19.747 1.694 1.00 34.69 93 GLU A C 1
ATOM 716 O O . GLU A 1 93 ? 21.306 -18.537 1.364 1.00 34.69 93 GLU A O 1
#

Secondary structure (DSSP, 8-state):
-EE-TTT-PEEPTTPPPEEEEEEEEEEEEPPBS-------SSS--TTS-----PPPB--EEEEEEEEEEEE-HHHHHHHHHHHHHHHTTSS--

pLDDT: mean 77.77, std 18.43, range [34.69, 96.19]

Sequence (93 aa):
MFRCDRCNSVVPAGVRETKIVVETREKVYESRGGSSREFPRSRRPMGRRARRQQSFDKGGVGSEIVREIAVCPKCAETHRAEVAAMAEPAAAE

Foldseek 3Di:
DDAFPPPRDDDDPPFDKDKDQDDKDKDWFAWDDDDPPPPPPPDDDPDDDPDPPPDTRRTGIDMDRPDITIHGPVVVVVVVVVVVVVPPPPPDD